Protein AF-A0A1C6FHM8-F1 (afdb_monomer_lite)

Structure (mmCIF, N/CA/C/O backbone):
data_AF-A0A1C6FHM8-F1
#
_entry.id   AF-A0A1C6FHM8-F1
#
loop_
_atom_site.group_PDB
_atom_site.id
_atom_site.type_symbol
_atom_site.label_atom_id
_atom_site.label_alt_id
_atom_site.label_comp_id
_atom_site.label_asym_id
_atom_site.label_entity_id
_atom_site.label_seq_id
_atom_site.pdbx_PDB_ins_code
_atom_site.Cartn_x
_atom_site.Cartn_y
_atom_site.Cartn_z
_atom_site.occupancy
_atom_site.B_iso_or_equiv
_atom_site.auth_seq_id
_atom_site.auth_comp_id
_atom_site.auth_asym_id
_atom_site.auth_atom_id
_atom_site.pdbx_PDB_model_num
ATOM 1 N N . MET A 1 1 ? 3.111 -10.221 -20.543 1.00 39.06 1 MET A N 1
ATOM 2 C CA . MET A 1 1 ? 2.266 -11.032 -19.647 1.00 39.06 1 MET A CA 1
ATOM 3 C C . MET A 1 1 ? 1.052 -10.178 -19.335 1.00 39.06 1 MET A C 1
ATOM 5 O O . MET A 1 1 ? 1.206 -9.158 -18.685 1.00 39.06 1 MET A O 1
ATOM 9 N N . GLU A 1 2 ? -0.096 -10.464 -19.949 1.00 37.56 2 GLU A N 1
ATOM 10 C CA . GLU A 1 2 ? -1.321 -9.679 -19.737 1.00 37.56 2 GLU A CA 1
ATOM 11 C C . GLU A 1 2 ? -1.853 -9.999 -18.333 1.00 37.56 2 GLU A C 1
ATOM 13 O O . GLU A 1 2 ? -2.496 -11.023 -18.133 1.00 37.56 2 GLU A O 1
ATOM 18 N N . LEU A 1 3 ? -1.582 -9.131 -17.354 1.00 42.72 3 LEU A N 1
ATOM 19 C CA . LEU A 1 3 ? -2.139 -9.187 -15.991 1.00 42.72 3 LEU A CA 1
ATOM 20 C C . LEU A 1 3 ? -3.636 -8.815 -15.960 1.00 42.72 3 LEU A C 1
ATOM 22 O O . LEU A 1 3 ? -4.163 -8.343 -14.955 1.00 42.72 3 LEU A O 1
ATOM 26 N N . ARG A 1 4 ? -4.350 -8.994 -17.079 1.00 48.97 4 ARG A N 1
ATOM 27 C CA . ARG A 1 4 ? -5.741 -8.576 -17.197 1.00 48.97 4 ARG A CA 1
ATOM 28 C C . ARG A 1 4 ? -6.630 -9.550 -16.441 1.00 48.97 4 ARG A C 1
ATOM 30 O O . ARG A 1 4 ? -6.931 -10.649 -16.899 1.00 48.97 4 ARG A O 1
ATOM 37 N N . VAL A 1 5 ? -7.115 -9.019 -15.325 1.00 46.12 5 VAL A N 1
ATOM 38 C CA . VAL A 1 5 ? -8.135 -9.548 -14.425 1.00 46.12 5 VAL A CA 1
ATOM 39 C C . VAL A 1 5 ? -7.601 -10.597 -13.451 1.00 46.12 5 VAL A C 1
ATOM 41 O O . VAL A 1 5 ? -7.899 -11.782 -13.561 1.00 46.12 5 VAL A O 1
ATOM 44 N N . ILE A 1 6 ? -6.892 -10.126 -12.423 1.00 49.72 6 ILE A N 1
ATOM 45 C CA . ILE A 1 6 ? -6.918 -10.779 -11.108 1.00 49.72 6 ILE A CA 1
ATOM 46 C C . ILE A 1 6 ? -8.389 -10.808 -10.682 1.00 49.72 6 ILE A C 1
ATOM 48 O O . ILE A 1 6 ? -8.972 -9.764 -10.378 1.00 49.72 6 ILE A O 1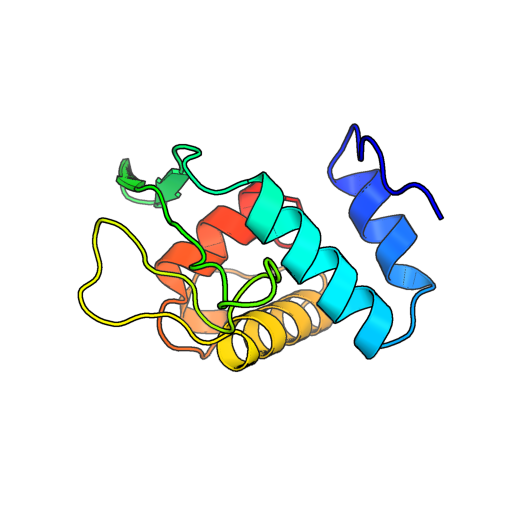
ATOM 52 N N . LYS A 1 7 ? -9.024 -11.981 -10.738 1.00 48.12 7 LYS A N 1
ATOM 53 C CA . LYS A 1 7 ? -10.457 -12.114 -10.440 1.00 48.12 7 LYS A CA 1
ATOM 54 C C . LYS A 1 7 ? -10.706 -12.239 -8.945 1.00 48.12 7 LYS A C 1
ATOM 56 O O . LYS A 1 7 ? -11.782 -11.850 -8.510 1.00 48.12 7 LYS A O 1
ATOM 61 N N . ASN A 1 8 ? -9.712 -12.702 -8.181 1.00 57.19 8 ASN A N 1
ATOM 62 C CA . ASN A 1 8 ? -9.751 -12.829 -6.726 1.00 57.19 8 ASN A CA 1
ATOM 63 C C . ASN A 1 8 ? -8.381 -12.541 -6.084 1.00 57.19 8 ASN A C 1
ATOM 65 O O . ASN A 1 8 ? -7.335 -12.783 -6.679 1.00 57.19 8 ASN A O 1
ATOM 69 N N . CYS A 1 9 ? -8.397 -12.066 -4.836 1.00 62.12 9 CYS A N 1
ATOM 70 C CA . CYS A 1 9 ? -7.205 -11.728 -4.051 1.00 62.12 9 CYS A CA 1
ATOM 71 C C . CYS A 1 9 ? -6.182 -12.873 -3.919 1.00 62.12 9 CYS A C 1
ATOM 73 O O . CYS A 1 9 ? -4.982 -12.612 -3.885 1.00 62.12 9 CYS A O 1
ATOM 75 N N . ASP A 1 10 ? -6.647 -14.122 -3.867 1.00 64.31 10 ASP A N 1
ATOM 76 C CA . ASP A 1 10 ? -5.779 -15.295 -3.711 1.00 64.31 10 ASP A CA 1
ATOM 77 C C . ASP A 1 10 ? -4.909 -15.531 -4.960 1.00 64.31 10 ASP A C 1
ATOM 79 O O . ASP A 1 10 ? -3.715 -15.794 -4.840 1.00 64.31 10 ASP A O 1
ATOM 83 N N . GLU A 1 11 ? -5.456 -15.304 -6.162 1.00 65.19 11 GLU A N 1
ATOM 84 C CA . GLU A 1 11 ? -4.714 -15.439 -7.428 1.00 65.19 11 GLU A CA 1
ATOM 85 C C . GLU A 1 11 ? -3.571 -14.417 -7.535 1.00 65.19 11 GLU A C 1
ATOM 87 O O . GLU A 1 11 ? -2.504 -14.725 -8.066 1.00 65.19 11 GLU A O 1
ATOM 92 N N . PHE A 1 12 ? -3.767 -13.203 -7.004 1.00 70.69 12 PHE A N 1
ATOM 93 C CA . PHE A 1 12 ? -2.711 -12.189 -6.958 1.00 70.69 12 PHE A CA 1
ATOM 94 C C . PHE A 1 12 ? -1.574 -12.604 -6.031 1.00 70.69 12 PHE A C 1
ATOM 96 O O . PHE A 1 12 ? -0.406 -12.473 -6.388 1.00 70.69 12 PHE A O 1
ATOM 103 N N . LEU A 1 13 ? -1.896 -13.121 -4.845 1.00 70.94 13 LEU A N 1
ATOM 104 C CA . LEU A 1 13 ? -0.885 -13.540 -3.877 1.00 70.94 13 LEU A CA 1
ATOM 105 C C . LEU A 1 13 ? -0.064 -14.732 -4.372 1.00 70.94 13 LEU A C 1
ATOM 107 O O . LEU A 1 13 ? 1.158 -14.729 -4.200 1.00 70.94 13 LEU A O 1
ATOM 111 N N . ASP A 1 14 ? -0.711 -15.697 -5.024 1.00 73.69 14 ASP A N 1
ATOM 112 C CA . ASP A 1 14 ? -0.039 -16.845 -5.635 1.00 73.69 14 ASP A CA 1
ATOM 113 C C . ASP A 1 14 ? 0.864 -16.410 -6.796 1.00 73.69 14 ASP A C 1
ATOM 115 O O . ASP A 1 14 ? 2.008 -16.862 -6.903 1.00 73.69 14 ASP A O 1
ATOM 119 N N . ALA A 1 15 ? 0.406 -15.466 -7.625 1.00 73.81 15 ALA A N 1
ATOM 120 C CA . ALA A 1 15 ? 1.229 -14.885 -8.683 1.00 73.81 15 ALA A CA 1
ATOM 121 C C . ALA A 1 15 ? 2.471 -14.180 -8.108 1.00 73.81 15 ALA A C 1
ATOM 123 O O . ALA A 1 15 ? 3.583 -14.406 -8.585 1.00 73.81 15 ALA A O 1
ATOM 124 N N . LEU A 1 16 ? 2.318 -13.404 -7.028 1.00 78.75 16 LEU A N 1
ATOM 125 C CA . LEU A 1 16 ? 3.418 -12.705 -6.351 1.00 78.75 16 LEU A CA 1
ATOM 126 C C . LEU A 1 16 ? 4.450 -13.641 -5.695 1.00 78.75 16 LEU A C 1
ATOM 128 O O . LEU A 1 16 ? 5.520 -13.176 -5.293 1.00 78.75 16 LEU A O 1
ATOM 132 N N . ALA A 1 17 ? 4.152 -14.926 -5.489 1.00 77.56 17 ALA A N 1
ATOM 133 C CA . ALA A 1 17 ? 5.081 -15.873 -4.864 1.00 77.56 17 ALA A CA 1
ATOM 134 C C . ALA A 1 17 ? 6.256 -16.261 -5.775 1.00 77.56 17 ALA A C 1
ATOM 136 O O . ALA A 1 17 ? 7.322 -16.595 -5.265 1.00 77.56 17 ALA A O 1
ATOM 137 N N . ASN A 1 18 ? 6.077 -16.175 -7.096 1.00 83.44 18 ASN A N 1
ATOM 138 C CA . ASN A 1 18 ? 7.076 -16.598 -8.083 1.00 83.44 18 ASN A CA 1
ATOM 139 C C . ASN A 1 18 ? 7.805 -15.433 -8.774 1.00 83.44 18 ASN A C 1
ATOM 141 O O . ASN A 1 18 ? 8.663 -15.675 -9.618 1.00 83.44 18 ASN A O 1
ATOM 145 N N . LEU A 1 19 ? 7.462 -14.188 -8.436 1.00 87.62 19 LEU A N 1
ATOM 146 C CA . LEU A 1 19 ? 8.050 -12.989 -9.035 1.00 87.62 19 LEU A CA 1
ATOM 147 C C . LEU A 1 19 ? 9.340 -12.561 -8.332 1.00 87.62 19 LEU A C 1
ATOM 149 O O . LEU A 1 19 ? 9.516 -12.776 -7.126 1.00 87.62 19 LEU A O 1
ATOM 153 N N . SER A 1 20 ? 10.216 -11.883 -9.075 1.00 92.44 20 SER A N 1
ATOM 154 C CA . SER A 1 20 ? 11.317 -11.126 -8.486 1.00 92.44 20 SER A CA 1
ATOM 155 C C . SER A 1 20 ? 10.789 -10.024 -7.560 1.00 92.44 20 SER A C 1
ATOM 157 O O . SER A 1 20 ? 9.606 -9.667 -7.556 1.00 92.44 20 SER A O 1
ATOM 159 N N . LYS A 1 21 ? 11.692 -9.443 -6.765 1.00 91.75 21 LYS A N 1
ATOM 160 C CA . LYS A 1 21 ? 11.350 -8.302 -5.916 1.00 91.75 21 LYS A CA 1
ATOM 161 C C . LYS A 1 21 ? 10.817 -7.128 -6.744 1.00 91.75 21 LYS A C 1
ATOM 163 O O . LYS A 1 21 ? 9.796 -6.560 -6.364 1.00 91.75 21 LYS A O 1
ATOM 168 N N . GLU A 1 22 ? 11.498 -6.773 -7.835 1.00 93.75 22 GLU A N 1
ATOM 169 C CA . GLU A 1 22 ? 11.075 -5.664 -8.694 1.00 93.75 22 GLU A CA 1
ATOM 170 C C . GLU A 1 22 ? 9.741 -5.968 -9.382 1.00 93.75 22 GLU A C 1
ATOM 172 O O . GLU A 1 22 ? 8.838 -5.139 -9.347 1.00 93.75 22 GLU A O 1
ATOM 177 N N . GLU A 1 23 ? 9.569 -7.177 -9.919 1.00 93.12 23 GLU A N 1
ATOM 178 C CA . GLU A 1 23 ? 8.333 -7.583 -10.599 1.00 93.12 23 GLU A CA 1
ATOM 179 C C . GLU A 1 23 ? 7.120 -7.559 -9.656 1.00 93.12 23 GLU A C 1
ATOM 181 O O . GLU A 1 23 ? 6.038 -7.114 -10.036 1.00 93.12 23 GLU A O 1
ATOM 186 N N . ALA A 1 24 ? 7.295 -7.997 -8.406 1.00 92.81 24 ALA A N 1
ATOM 187 C CA . ALA A 1 24 ? 6.251 -7.934 -7.388 1.00 92.81 24 ALA A CA 1
ATOM 188 C C . ALA A 1 24 ? 5.896 -6.487 -7.003 1.00 92.81 24 ALA A C 1
ATOM 190 O O . ALA A 1 24 ? 4.724 -6.161 -6.798 1.00 92.81 24 ALA A O 1
ATOM 191 N N . GLU A 1 25 ? 6.903 -5.619 -6.885 1.00 95.50 25 GLU A N 1
ATOM 192 C CA . GLU A 1 25 ? 6.727 -4.195 -6.592 1.00 95.50 25 GLU A CA 1
ATOM 193 C C . GLU A 1 25 ? 6.018 -3.458 -7.740 1.00 95.50 25 GLU A C 1
ATOM 195 O O . GLU A 1 25 ? 5.112 -2.656 -7.488 1.00 95.50 25 GLU A O 1
ATOM 200 N N . ASP A 1 26 ? 6.372 -3.758 -8.987 1.00 94.19 26 ASP A N 1
ATOM 201 C CA . ASP A 1 26 ? 5.733 -3.181 -10.169 1.00 94.19 26 ASP A CA 1
ATOM 202 C C . ASP A 1 26 ? 4.291 -3.667 -10.326 1.00 94.19 26 ASP A C 1
ATOM 204 O O . ASP A 1 26 ? 3.394 -2.831 -10.448 1.00 94.19 26 ASP A O 1
ATOM 208 N N . ALA A 1 27 ? 4.029 -4.970 -10.181 1.00 92.69 27 ALA A N 1
ATOM 209 C CA . ALA A 1 27 ? 2.670 -5.517 -10.213 1.00 92.69 27 ALA A CA 1
ATOM 210 C C . ALA A 1 27 ? 1.770 -4.902 -9.126 1.00 92.69 27 ALA A C 1
ATOM 212 O O . ALA A 1 27 ? 0.605 -4.582 -9.371 1.00 92.69 27 ALA A O 1
ATOM 213 N N . LEU A 1 28 ? 2.307 -4.682 -7.919 1.00 94.88 28 LEU A N 1
ATOM 214 C CA . LEU A 1 28 ? 1.588 -3.969 -6.863 1.00 94.88 28 LEU A CA 1
ATOM 215 C C . LEU A 1 28 ? 1.286 -2.522 -7.265 1.00 94.88 28 LEU A C 1
ATOM 217 O O . LEU A 1 28 ? 0.187 -2.032 -7.010 1.00 94.88 28 LEU A O 1
ATOM 221 N N . TRP A 1 29 ? 2.253 -1.814 -7.847 1.00 95.81 29 TRP A N 1
ATOM 222 C CA . TRP A 1 29 ? 2.057 -0.419 -8.235 1.00 95.81 29 TRP A CA 1
ATOM 223 C C . TRP A 1 29 ? 1.030 -0.269 -9.359 1.00 95.81 29 TRP A C 1
ATOM 225 O O . TRP A 1 29 ? 0.202 0.638 -9.294 1.00 95.81 29 TRP A O 1
ATOM 235 N N . GLU A 1 30 ? 1.050 -1.168 -10.342 1.00 93.00 30 GLU A N 1
ATOM 236 C CA . GLU A 1 30 ? 0.057 -1.238 -11.418 1.00 93.00 30 GLU A CA 1
ATOM 237 C C . GLU A 1 30 ? -1.348 -1.474 -10.858 1.00 93.00 30 GLU A C 1
ATOM 239 O O . GLU A 1 30 ? -2.250 -0.682 -11.127 1.00 93.00 30 GLU A O 1
ATOM 244 N N . LEU A 1 31 ? -1.521 -2.467 -9.979 1.00 92.75 31 LEU A N 1
ATOM 245 C CA . LEU A 1 31 ? -2.809 -2.729 -9.331 1.00 92.75 31 LEU A CA 1
ATOM 246 C C . LEU A 1 31 ? -3.311 -1.514 -8.533 1.00 92.75 31 LEU A C 1
ATOM 248 O O . LEU A 1 31 ? -4.489 -1.163 -8.584 1.00 92.75 31 LEU A O 1
ATOM 252 N N . LEU A 1 32 ? -2.429 -0.836 -7.795 1.00 95.06 32 LEU A N 1
ATOM 253 C CA . LEU A 1 32 ? -2.801 0.375 -7.060 1.00 95.06 32 LEU A CA 1
ATOM 254 C C . LEU A 1 32 ? -3.177 1.528 -7.995 1.00 95.06 32 LEU A C 1
ATOM 256 O O . LEU A 1 32 ? -4.036 2.334 -7.638 1.00 95.06 32 LEU A O 1
ATOM 260 N N . PHE A 1 33 ? -2.557 1.622 -9.168 1.00 94.69 33 PHE A N 1
ATOM 261 C CA . PHE A 1 33 ? -2.922 2.606 -10.180 1.00 94.69 33 PHE A CA 1
ATOM 262 C C . PHE A 1 33 ? -4.301 2.317 -10.784 1.00 94.69 33 PHE A C 1
ATOM 264 O O . PHE A 1 33 ? -5.083 3.247 -10.966 1.00 94.69 33 PHE A O 1
ATOM 271 N N . GLU A 1 34 ? -4.642 1.048 -11.020 1.00 92.12 34 GLU A N 1
ATOM 272 C CA . GLU A 1 34 ? -5.971 0.637 -11.498 1.00 92.12 34 GLU A CA 1
ATOM 273 C C . GLU A 1 34 ? -7.081 0.886 -10.466 1.00 92.12 34 GLU A C 1
ATOM 275 O O . GLU A 1 34 ? -8.198 1.249 -10.825 1.00 92.12 34 GLU A O 1
ATOM 280 N N . LEU A 1 35 ? -6.774 0.722 -9.177 1.00 92.25 35 LEU A N 1
ATOM 281 C CA . LEU A 1 35 ? -7.728 0.893 -8.076 1.00 92.25 35 LEU A CA 1
ATOM 282 C C . LEU A 1 35 ? -7.883 2.341 -7.591 1.00 92.25 35 LEU A C 1
ATOM 284 O O . LEU A 1 35 ? -8.611 2.585 -6.622 1.00 92.25 35 LEU A O 1
ATOM 288 N N . GLN A 1 36 ? -7.205 3.307 -8.211 1.00 92.81 36 GLN A N 1
ATOM 289 C CA . GLN A 1 36 ? -7.371 4.709 -7.833 1.00 92.81 36 GLN A CA 1
ATOM 290 C C . GLN A 1 36 ? -8.820 5.176 -8.034 1.00 92.81 36 GLN A C 1
ATOM 292 O O . GLN A 1 36 ? -9.600 4.555 -8.753 1.00 92.81 36 GLN A O 1
ATOM 297 N N . ASP A 1 37 ? -9.208 6.234 -7.323 1.00 95.00 37 ASP A N 1
ATOM 298 C CA . ASP A 1 37 ? -10.579 6.764 -7.267 1.00 95.00 37 ASP A CA 1
ATOM 299 C C . ASP A 1 37 ? -11.651 5.810 -6.699 1.00 95.00 37 ASP A C 1
ATOM 301 O O . ASP A 1 37 ? -12.770 6.246 -6.420 1.00 95.00 37 ASP A O 1
ATOM 305 N N . CYS A 1 38 ? -11.318 4.548 -6.408 1.00 93.38 38 CYS A N 1
ATOM 306 C CA . CYS A 1 38 ? -12.194 3.664 -5.646 1.00 93.38 38 CYS A CA 1
ATOM 307 C C . CYS A 1 38 ? -12.401 4.186 -4.213 1.00 93.38 38 CYS A C 1
ATOM 309 O O . CYS A 1 38 ? -11.506 4.772 -3.594 1.00 93.38 38 CYS A O 1
ATOM 311 N N . GLU A 1 39 ? -13.587 3.931 -3.656 1.00 93.75 39 GLU A N 1
ATOM 312 C CA . GLU A 1 39 ? -13.886 4.244 -2.259 1.00 93.75 39 GLU A CA 1
ATOM 313 C C . GLU A 1 39 ? -13.406 3.113 -1.338 1.00 93.75 39 GLU A C 1
ATOM 315 O O . GLU A 1 39 ? -13.792 1.951 -1.472 1.00 93.75 39 GLU A O 1
ATOM 320 N N . PHE A 1 40 ? -12.589 3.484 -0.359 1.00 93.44 40 PHE A N 1
ATOM 321 C CA . PHE A 1 40 ? -12.126 2.643 0.735 1.00 93.44 40 PHE A CA 1
ATOM 322 C C . PHE A 1 40 ? -12.688 3.163 2.052 1.00 93.44 40 PHE A C 1
ATOM 324 O O . PHE A 1 40 ? -13.069 4.328 2.181 1.00 93.44 40 PHE A O 1
ATOM 331 N N . GLN A 1 41 ? -12.697 2.311 3.071 1.00 91.75 41 GLN A N 1
ATOM 332 C CA . GLN A 1 41 ? -13.180 2.670 4.394 1.00 91.75 41 GLN A CA 1
ATOM 333 C C . GLN A 1 41 ? -12.177 2.218 5.441 1.00 91.75 41 GLN A C 1
ATOM 335 O O . GLN A 1 41 ? -11.773 1.060 5.465 1.00 91.75 41 GLN A O 1
ATOM 340 N N . THR A 1 42 ? -11.785 3.140 6.319 1.00 87.12 42 THR A N 1
ATOM 341 C CA . THR A 1 42 ? -10.927 2.772 7.445 1.00 87.12 42 THR A CA 1
ATOM 342 C C . THR A 1 42 ? -11.657 1.879 8.439 1.00 87.12 42 THR A C 1
ATOM 344 O O . THR A 1 42 ? -12.883 1.945 8.541 1.00 87.12 42 THR A O 1
ATOM 347 N N . ALA A 1 43 ? -10.920 1.147 9.278 1.00 80.12 43 ALA A N 1
ATOM 348 C CA . ALA A 1 43 ? -11.498 0.379 10.392 1.00 80.12 43 ALA A CA 1
ATOM 349 C C . ALA A 1 43 ? -12.459 1.186 11.303 1.00 80.12 43 ALA A C 1
ATOM 351 O O . ALA A 1 43 ? -13.307 0.609 11.973 1.00 80.12 43 ALA A O 1
ATOM 352 N N . LYS A 1 44 ? -12.350 2.524 11.326 1.00 83.69 44 LYS A N 1
ATOM 353 C CA . LYS A 1 44 ? -13.241 3.431 12.077 1.00 83.69 44 LYS A CA 1
ATOM 354 C C . LYS A 1 44 ? -14.428 3.972 11.267 1.00 83.69 44 LYS A C 1
ATOM 356 O O . LYS A 1 44 ? -15.101 4.890 11.719 1.00 83.69 44 LYS A O 1
ATOM 361 N N . GLY A 1 45 ? -14.659 3.476 10.058 1.00 86.94 45 GLY A N 1
ATOM 362 C CA . GLY A 1 45 ? -15.770 3.902 9.208 1.00 86.94 45 GLY A CA 1
ATOM 363 C C . GLY A 1 45 ? -15.519 5.154 8.368 1.00 86.94 45 GLY A C 1
ATOM 364 O O . GLY A 1 45 ? -16.422 5.630 7.685 1.00 86.94 45 GLY A O 1
ATOM 365 N N . LEU A 1 46 ? -14.303 5.704 8.378 1.00 91.12 46 LEU A N 1
ATOM 366 C CA . LEU A 1 46 ? -13.995 6.898 7.588 1.00 91.12 46 LEU A CA 1
ATOM 367 C C . LEU A 1 46 ? -13.717 6.517 6.135 1.00 91.12 46 LEU A C 1
ATOM 369 O O . LEU A 1 46 ? -12.708 5.867 5.862 1.00 91.12 46 LEU A O 1
ATOM 373 N N . LYS A 1 47 ? -14.597 6.955 5.232 1.00 95.81 47 LYS A N 1
ATOM 374 C CA . LYS A 1 47 ? -14.464 6.793 3.779 1.00 95.81 47 LYS A CA 1
ATOM 375 C C . LYS A 1 47 ? -13.336 7.645 3.209 1.00 95.81 47 LYS A C 1
ATOM 377 O O . LYS A 1 47 ? -13.208 8.809 3.595 1.00 95.81 47 LYS A O 1
ATOM 382 N N . PHE A 1 48 ? -12.548 7.100 2.295 1.00 96.50 48 PHE A N 1
ATOM 383 C CA . PHE A 1 48 ? -11.497 7.812 1.575 1.00 96.50 48 PHE A CA 1
ATOM 384 C C . PHE A 1 48 ? -11.295 7.207 0.185 1.00 96.50 48 PHE A C 1
ATOM 386 O O . PHE A 1 48 ? -11.466 6.011 -0.001 1.00 96.50 48 PHE A O 1
ATOM 393 N N . SER A 1 49 ? -10.862 8.025 -0.763 1.00 96.88 49 SER A N 1
ATOM 394 C CA . SER A 1 49 ? -10.238 7.587 -2.014 1.00 96.88 49 SER A CA 1
ATOM 395 C C . SER A 1 49 ? -8.795 8.088 -2.088 1.00 96.88 49 SER A C 1
ATOM 397 O O . SER A 1 49 ? -8.352 8.878 -1.233 1.00 96.88 49 SER A O 1
ATOM 399 N N . TYR A 1 50 ? -8.062 7.636 -3.101 1.00 97.75 50 TYR A N 1
ATOM 400 C CA . TYR A 1 50 ? -6.734 8.139 -3.422 1.00 97.75 50 TYR A CA 1
ATOM 401 C C . TYR A 1 50 ? -6.520 8.256 -4.932 1.00 97.75 50 TYR A C 1
ATOM 403 O O . TYR A 1 50 ? -7.212 7.608 -5.711 1.00 97.75 50 TYR A O 1
ATOM 411 N N . THR A 1 51 ? -5.513 9.036 -5.316 1.00 97.56 51 THR A N 1
ATOM 412 C CA . THR A 1 51 ? -5.043 9.184 -6.701 1.00 97.56 51 THR A CA 1
ATOM 413 C C . THR A 1 51 ? -3.536 8.964 -6.784 1.00 97.56 51 THR A C 1
ATOM 415 O O . THR A 1 51 ? -2.816 9.354 -5.855 1.00 97.56 51 THR A O 1
ATOM 418 N N . ILE A 1 52 ? -3.042 8.439 -7.904 1.00 97.25 52 ILE A N 1
ATOM 419 C CA . ILE A 1 52 ? -1.614 8.417 -8.250 1.00 97.25 52 ILE A CA 1
ATOM 420 C C . ILE A 1 52 ? -1.413 9.349 -9.444 1.00 97.25 52 ILE A C 1
ATOM 422 O O . ILE A 1 52 ? -1.975 9.147 -10.518 1.00 97.25 52 ILE A O 1
ATOM 426 N N . LYS A 1 53 ? -0.614 10.406 -9.267 1.00 90.12 53 LYS A N 1
ATOM 427 C CA . LYS A 1 53 ? -0.365 11.364 -10.356 1.00 90.12 53 LYS A CA 1
ATOM 428 C C . LYS A 1 53 ? 0.360 10.682 -11.506 1.00 90.12 53 LYS A C 1
ATOM 430 O O . LYS A 1 53 ? 1.219 9.847 -11.269 1.00 90.12 53 LYS A O 1
ATOM 435 N N . THR A 1 54 ? 0.049 11.083 -12.730 1.00 92.12 54 THR A N 1
ATOM 436 C CA . THR A 1 54 ? 0.751 10.626 -13.933 1.00 92.12 54 THR A CA 1
ATOM 437 C C . THR A 1 54 ? 1.867 11.610 -14.286 1.00 92.12 54 THR A C 1
ATOM 439 O O . THR A 1 54 ? 1.695 12.827 -14.163 1.00 92.12 54 THR A O 1
ATOM 442 N N . ASN A 1 55 ? 3.020 11.092 -14.690 1.00 89.69 55 ASN A N 1
ATOM 443 C CA . ASN A 1 55 ? 4.153 11.877 -15.163 1.00 89.69 55 ASN A CA 1
ATOM 444 C C . ASN A 1 55 ? 3.918 12.369 -16.607 1.00 89.69 55 ASN A C 1
ATOM 446 O O . ASN A 1 55 ? 2.957 11.988 -17.271 1.00 89.69 55 ASN A O 1
ATOM 450 N N . LYS A 1 56 ? 4.801 13.239 -17.118 1.00 90.19 56 LYS A N 1
ATOM 451 C CA . LYS A 1 56 ? 4.669 13.825 -18.471 1.00 90.19 56 LYS A CA 1
ATOM 452 C C . LYS A 1 56 ? 4.698 12.792 -19.603 1.00 90.19 56 LYS A C 1
ATOM 454 O O . LYS A 1 56 ? 4.189 13.065 -20.682 1.00 90.19 56 LYS A O 1
ATOM 459 N N . ASP A 1 57 ? 5.322 11.650 -19.357 1.00 90.62 57 ASP A N 1
ATOM 460 C CA . ASP A 1 57 ? 5.447 10.513 -20.270 1.00 90.62 57 ASP A CA 1
ATOM 461 C C . ASP A 1 57 ? 4.242 9.556 -20.216 1.00 90.62 57 ASP A C 1
ATOM 463 O O . ASP A 1 57 ? 4.230 8.553 -20.922 1.00 90.62 57 ASP A O 1
ATOM 467 N N . GLY A 1 58 ? 3.222 9.858 -19.406 1.00 85.94 58 GLY A N 1
ATOM 468 C CA . GLY A 1 58 ? 2.040 9.010 -19.257 1.00 85.94 58 GLY A CA 1
ATOM 469 C C . GLY A 1 58 ? 2.210 7.867 -18.253 1.00 85.94 58 GLY A C 1
ATOM 470 O O . GLY A 1 58 ? 1.267 7.104 -18.059 1.00 85.94 58 GLY A O 1
ATOM 471 N N . MET A 1 59 ? 3.363 7.754 -17.585 1.00 88.44 59 MET A N 1
ATOM 472 C CA . MET A 1 59 ? 3.612 6.699 -16.599 1.00 88.44 59 MET A CA 1
ATOM 473 C C . MET A 1 59 ? 3.115 7.087 -15.197 1.00 88.44 59 MET A C 1
ATOM 475 O O . MET A 1 59 ? 3.150 8.271 -14.836 1.00 88.44 59 MET A O 1
ATOM 479 N N . PRO A 1 60 ? 2.701 6.119 -14.355 1.00 92.19 60 PRO A N 1
ATOM 480 C CA . PRO A 1 60 ? 2.381 6.381 -12.957 1.00 92.19 60 PRO A CA 1
ATOM 481 C C . PRO 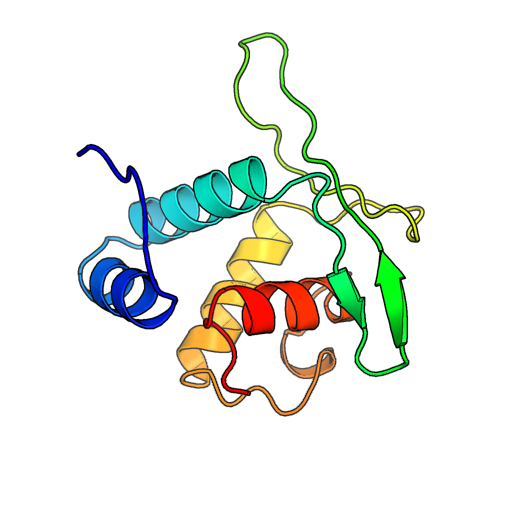A 1 60 ? 3.558 7.028 -12.218 1.00 92.19 60 PRO A C 1
ATOM 483 O O . PRO A 1 60 ? 4.689 6.541 -12.244 1.00 92.19 60 PRO A O 1
ATOM 486 N N . GLY A 1 61 ? 3.282 8.123 -11.520 1.00 94.62 61 GLY A N 1
ATOM 487 C CA . GLY A 1 61 ? 4.229 8.815 -10.658 1.00 94.62 61 GLY A CA 1
ATOM 488 C C . GLY A 1 61 ? 4.593 8.000 -9.417 1.00 94.62 61 GLY A C 1
ATOM 489 O O . GLY A 1 61 ? 4.145 6.874 -9.220 1.00 94.62 61 GLY A O 1
ATOM 490 N N . GLY A 1 62 ? 5.425 8.582 -8.553 1.00 95.81 62 GLY A N 1
ATOM 491 C CA . GLY A 1 62 ? 5.991 7.897 -7.386 1.00 95.81 62 GLY A CA 1
ATOM 492 C C . GLY A 1 62 ? 5.225 8.084 -6.076 1.00 95.81 62 GLY A C 1
ATOM 493 O O . GLY A 1 62 ? 5.800 7.842 -5.015 1.00 95.81 62 GLY A O 1
ATOM 494 N N . GLU A 1 63 ? 3.984 8.573 -6.105 1.00 96.75 63 GLU A N 1
ATOM 495 C CA . GLU A 1 63 ? 3.268 8.993 -4.897 1.00 96.75 63 GLU A CA 1
ATOM 496 C C . GLU A 1 63 ? 1.756 8.750 -4.967 1.00 96.75 63 GLU A C 1
ATOM 498 O O . GLU A 1 63 ? 1.117 9.000 -5.989 1.00 96.75 63 GLU A O 1
ATOM 503 N N . ILE A 1 64 ? 1.190 8.342 -3.829 1.00 97.56 64 ILE A N 1
ATOM 504 C CA . ILE A 1 64 ? -0.250 8.258 -3.570 1.00 97.56 64 ILE A CA 1
ATOM 505 C C . ILE A 1 64 ? -0.701 9.506 -2.808 1.00 97.56 64 ILE A C 1
ATOM 507 O O . ILE A 1 64 ? -0.153 9.836 -1.752 1.00 97.56 64 ILE A O 1
ATOM 511 N N . PHE A 1 65 ? -1.762 10.148 -3.289 1.00 97.56 65 PHE A N 1
ATOM 512 C CA . PHE A 1 65 ? -2.435 11.264 -2.627 1.00 97.56 65 PHE A CA 1
ATOM 513 C C . PHE A 1 65 ? -3.792 10.797 -2.116 1.00 97.56 65 PHE A C 1
ATOM 515 O O . PHE A 1 65 ? -4.664 10.444 -2.902 1.00 97.56 65 PHE A O 1
ATOM 522 N N . VAL A 1 66 ? -3.971 10.778 -0.797 1.00 97.31 66 VAL A N 1
ATOM 523 C CA . VAL A 1 66 ? -5.219 10.327 -0.168 1.00 97.31 66 VAL A CA 1
ATOM 524 C C . VAL A 1 66 ? -6.105 11.535 0.119 1.00 97.31 66 VAL A C 1
ATOM 526 O O . VAL A 1 66 ? -5.656 12.481 0.758 1.00 97.31 66 VAL A O 1
ATOM 529 N N . SER A 1 67 ? -7.381 11.470 -0.260 1.00 96.00 67 SER A N 1
ATOM 530 C CA . SER A 1 67 ? -8.391 12.539 -0.086 1.00 96.00 67 SER A CA 1
ATOM 531 C C . SER A 1 67 ? -8.482 13.137 1.329 1.00 96.00 67 SER A C 1
ATOM 533 O O . SER A 1 67 ? -8.830 14.301 1.500 1.00 96.00 67 SER A O 1
ATOM 535 N N . ARG A 1 68 ? -8.153 12.354 2.362 1.00 92.62 68 ARG A N 1
ATOM 536 C CA . ARG A 1 68 ? -8.179 12.758 3.781 1.00 92.62 68 ARG A CA 1
ATOM 537 C C . ARG A 1 68 ? -6.823 13.184 4.350 1.00 92.62 68 ARG A C 1
ATOM 539 O O . ARG A 1 68 ? -6.675 13.280 5.571 1.00 92.62 68 ARG A O 1
ATOM 546 N N . LYS A 1 69 ? -5.798 13.350 3.518 1.00 90.75 69 LYS A N 1
ATOM 547 C CA . LYS A 1 69 ? -4.414 13.496 3.972 1.00 90.75 69 LYS A CA 1
ATOM 548 C C . LYS A 1 69 ? -3.695 14.589 3.191 1.00 90.75 69 LYS A C 1
ATOM 550 O O . LYS A 1 69 ? -3.677 14.573 1.972 1.00 90.75 69 LYS A O 1
ATOM 555 N N . GLU A 1 70 ? -3.045 15.491 3.919 1.00 90.25 70 GLU A N 1
ATOM 556 C CA . GLU A 1 70 ? -2.303 16.603 3.316 1.00 90.25 70 GLU A CA 1
ATOM 557 C C . GLU A 1 70 ? -1.015 16.143 2.615 1.00 90.25 70 GLU A C 1
ATOM 559 O O . GLU A 1 70 ? -0.724 16.569 1.503 1.00 90.25 70 GLU A O 1
ATOM 564 N N . LYS A 1 71 ? -0.246 15.244 3.246 1.00 94.31 71 LYS A N 1
ATOM 565 C CA . LYS A 1 71 ? 0.996 14.716 2.663 1.00 94.31 71 LYS A CA 1
ATOM 566 C C . LYS A 1 71 ? 0.752 13.404 1.928 1.00 94.31 71 LYS A C 1
ATOM 568 O O . LYS A 1 71 ? 0.042 12.529 2.434 1.00 94.31 71 LYS A O 1
ATOM 573 N N . SER A 1 72 ? 1.422 13.253 0.794 1.00 96.94 72 SER A N 1
ATOM 574 C CA . SER A 1 72 ? 1.478 12.029 0.000 1.00 96.94 72 SER A CA 1
ATOM 575 C C . SER A 1 72 ? 2.105 10.853 0.758 1.00 96.94 72 SER A C 1
ATOM 577 O O . SER A 1 72 ? 2.772 10.997 1.790 1.00 96.94 72 SER A O 1
ATOM 579 N N . ILE A 1 73 ? 1.870 9.653 0.236 1.00 97.69 73 ILE A N 1
ATOM 580 C CA . ILE A 1 73 ? 2.572 8.423 0.598 1.00 97.69 73 ILE A CA 1
ATOM 581 C C . ILE A 1 73 ? 3.476 8.068 -0.582 1.00 97.69 73 ILE A C 1
ATOM 583 O O . ILE A 1 73 ? 2.993 7.889 -1.697 1.00 97.69 73 ILE A O 1
ATOM 587 N N . THR A 1 74 ? 4.782 7.966 -0.351 1.00 97.62 74 THR A N 1
ATOM 588 C CA . THR A 1 74 ? 5.747 7.643 -1.411 1.00 97.62 74 THR A CA 1
ATOM 589 C C . THR A 1 74 ? 5.657 6.174 -1.827 1.00 97.62 74 THR A C 1
ATOM 591 O O . THR A 1 74 ? 5.392 5.308 -0.990 1.00 97.62 74 THR A O 1
ATOM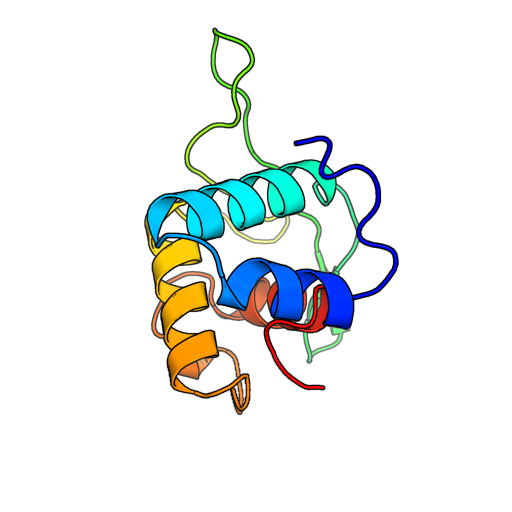 594 N N . LYS A 1 75 ? 5.974 5.867 -3.089 1.00 97.06 75 LYS A N 1
ATOM 595 C CA . LYS A 1 75 ? 6.081 4.503 -3.641 1.00 97.06 75 LYS A CA 1
ATOM 596 C C . LYS A 1 75 ? 6.997 3.619 -2.786 1.00 97.06 75 LYS A C 1
ATOM 598 O O . LYS A 1 75 ? 6.620 2.518 -2.401 1.00 97.06 75 LYS A O 1
ATOM 603 N N . SER A 1 76 ? 8.122 4.167 -2.324 1.00 97.00 76 SER A N 1
ATOM 604 C CA . SER A 1 76 ? 9.021 3.496 -1.374 1.00 97.00 76 SER A CA 1
ATOM 605 C C . SER A 1 76 ? 8.367 3.135 -0.031 1.00 97.00 76 SER A C 1
ATOM 607 O O . SER A 1 76 ? 8.647 2.074 0.527 1.00 97.00 76 SER A O 1
ATOM 609 N N . SER A 1 77 ? 7.474 3.980 0.499 1.00 98.00 77 SER A N 1
ATOM 610 C CA . SER A 1 77 ? 6.726 3.677 1.727 1.00 98.00 77 SER A CA 1
ATOM 611 C C . SER A 1 77 ? 5.704 2.565 1.501 1.00 98.00 77 SER A C 1
ATOM 613 O O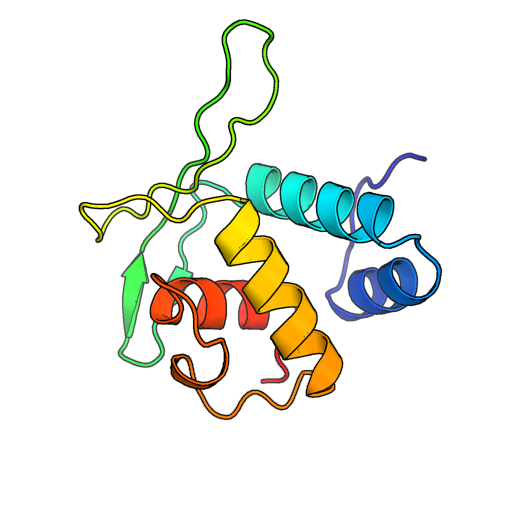 . SER A 1 77 ? 5.523 1.721 2.377 1.00 98.00 77 SER A O 1
ATOM 615 N N . VAL A 1 78 ? 5.061 2.543 0.331 1.00 98.19 78 VAL A N 1
ATOM 616 C CA . VAL A 1 78 ? 4.129 1.476 -0.058 1.00 98.19 78 VAL A CA 1
ATOM 617 C C . VAL A 1 78 ? 4.854 0.138 -0.140 1.00 98.19 78 VAL A C 1
ATOM 619 O O . VAL A 1 78 ? 4.435 -0.819 0.505 1.00 98.19 78 VAL A O 1
ATOM 622 N N . PHE A 1 79 ? 5.983 0.088 -0.843 1.00 97.81 79 PHE A N 1
ATOM 623 C CA . PHE A 1 79 ? 6.774 -1.134 -0.999 1.00 97.81 79 PHE A CA 1
ATOM 624 C C . PHE A 1 79 ? 7.303 -1.643 0.335 1.00 97.81 79 PHE A C 1
ATOM 626 O O . PHE A 1 79 ? 7.179 -2.824 0.652 1.00 97.81 79 PHE A O 1
ATOM 633 N N . ARG A 1 80 ? 7.794 -0.744 1.193 1.00 98.25 80 ARG A N 1
ATOM 634 C CA . ARG A 1 80 ? 8.195 -1.121 2.550 1.00 98.25 80 ARG A CA 1
ATOM 635 C C . ARG A 1 80 ? 7.038 -1.724 3.351 1.00 98.25 80 ARG A C 1
ATOM 637 O O . ARG A 1 80 ? 7.244 -2.712 4.048 1.00 98.25 80 ARG A O 1
ATOM 644 N N . ALA A 1 81 ? 5.837 -1.153 3.265 1.00 98.44 81 ALA A N 1
ATOM 645 C CA . ALA A 1 81 ? 4.666 -1.712 3.935 1.00 98.44 81 ALA A CA 1
ATOM 646 C C . ALA A 1 81 ? 4.286 -3.090 3.376 1.00 98.44 81 ALA A C 1
ATOM 648 O O . ALA A 1 81 ? 3.930 -3.975 4.151 1.00 98.44 81 ALA A O 1
ATOM 649 N N . PHE A 1 82 ? 4.364 -3.267 2.056 1.00 97.38 82 PHE A N 1
ATOM 650 C CA . PHE A 1 82 ? 4.068 -4.526 1.376 1.00 97.38 82 PHE A CA 1
ATOM 651 C C . PHE A 1 82 ? 4.985 -5.650 1.855 1.00 97.38 82 PHE A C 1
ATOM 653 O O . PHE A 1 82 ? 4.497 -6.688 2.300 1.00 97.38 82 PHE A O 1
ATOM 660 N N . TRP A 1 83 ? 6.299 -5.419 1.875 1.00 96.44 83 TRP A N 1
ATOM 661 C CA . TRP A 1 83 ? 7.253 -6.419 2.354 1.00 96.44 83 TRP A CA 1
ATOM 662 C C . TRP A 1 83 ? 7.078 -6.729 3.839 1.00 96.44 83 TRP A C 1
ATOM 664 O O . TRP A 1 83 ? 7.079 -7.899 4.202 1.00 96.44 83 TRP A O 1
ATOM 674 N N . ILE A 1 84 ? 6.800 -5.729 4.684 1.00 97.69 84 ILE A N 1
ATOM 675 C CA . ILE A 1 84 ? 6.467 -5.974 6.098 1.00 97.69 84 ILE A CA 1
ATOM 676 C C . ILE A 1 84 ? 5.203 -6.836 6.230 1.00 97.69 84 ILE A C 1
ATOM 678 O O . ILE A 1 84 ? 5.143 -7.713 7.088 1.00 97.69 84 ILE A O 1
ATOM 682 N N . ALA A 1 85 ? 4.178 -6.607 5.407 1.00 96.38 85 ALA A N 1
ATOM 683 C CA . ALA A 1 85 ? 2.979 -7.438 5.425 1.00 96.38 85 ALA A CA 1
ATOM 684 C C . ALA A 1 85 ? 3.280 -8.882 4.988 1.00 96.38 85 ALA A C 1
ATOM 686 O O . ALA A 1 85 ? 2.777 -9.809 5.621 1.00 96.38 85 ALA A O 1
ATOM 687 N N . ARG A 1 86 ? 4.137 -9.084 3.974 1.00 92.88 86 ARG A N 1
ATOM 688 C CA . ARG A 1 86 ? 4.580 -10.422 3.540 1.00 92.88 86 ARG A CA 1
ATOM 689 C C . ARG A 1 86 ? 5.440 -11.135 4.580 1.00 92.88 86 ARG A C 1
ATOM 691 O O . ARG A 1 86 ? 5.203 -12.309 4.826 1.00 92.88 86 ARG A O 1
ATOM 698 N N . GLU A 1 87 ? 6.377 -10.439 5.221 1.00 94.56 87 GLU A N 1
ATOM 699 C CA . GLU A 1 87 ? 7.187 -10.970 6.333 1.00 94.56 87 GLU A CA 1
ATOM 700 C C . GLU A 1 87 ? 6.316 -11.449 7.502 1.00 94.56 87 GLU A C 1
ATOM 702 O O . GLU A 1 87 ? 6.681 -12.373 8.219 1.00 94.56 87 GLU A O 1
ATOM 707 N N . LEU A 1 88 ? 5.153 -10.822 7.695 1.00 95.25 88 LEU A N 1
ATOM 708 C CA . LEU A 1 88 ? 4.158 -11.212 8.694 1.00 95.25 88 LEU A CA 1
ATOM 709 C C . LEU A 1 88 ? 3.127 -12.217 8.154 1.00 95.25 88 LEU A C 1
ATOM 711 O O . LEU A 1 88 ? 2.130 -12.486 8.825 1.00 95.25 88 LEU A O 1
ATOM 715 N N . GLU A 1 89 ? 3.322 -12.740 6.942 1.00 92.69 89 GLU A N 1
ATOM 716 C CA . GLU A 1 89 ? 2.413 -13.671 6.261 1.00 92.69 89 GLU A CA 1
ATOM 717 C C . GLU A 1 89 ? 0.960 -13.158 6.211 1.00 92.69 89 GLU A C 1
ATOM 719 O O . GLU A 1 89 ? -0.007 -13.907 6.395 1.00 92.69 89 GLU A O 1
ATOM 724 N N . GLY A 1 90 ? 0.800 -11.842 6.042 1.00 93.12 90 GLY A N 1
ATOM 725 C CA . GLY A 1 90 ? -0.486 -11.144 6.047 1.00 93.12 90 GLY A CA 1
ATOM 726 C C . GLY A 1 90 ? -1.132 -10.980 7.430 1.00 93.12 90 GLY A C 1
ATOM 727 O O . GLY A 1 90 ? -2.168 -10.322 7.530 1.00 93.12 90 GLY A O 1
ATOM 728 N N . ASN A 1 91 ? -0.536 -11.503 8.509 1.00 95.81 91 ASN A N 1
ATOM 729 C CA . ASN A 1 91 ? -1.038 -11.409 9.890 1.00 95.81 91 ASN A CA 1
ATOM 730 C C . ASN A 1 91 ? -0.697 -10.054 10.534 1.00 95.81 91 ASN A C 1
ATOM 732 O O . ASN A 1 91 ? 0.008 -9.948 11.544 1.00 95.81 91 ASN A O 1
ATOM 736 N N . VAL A 1 92 ? -1.193 -8.976 9.936 1.00 96.62 92 VAL A N 1
ATOM 737 C CA . VAL A 1 92 ? -0.948 -7.609 10.396 1.00 96.62 92 VAL A CA 1
ATOM 738 C C . VAL A 1 92 ? -2.067 -7.198 11.357 1.00 96.62 92 VAL A C 1
ATOM 740 O O . VAL A 1 92 ? -3.162 -6.848 10.938 1.00 96.62 92 VAL A O 1
ATOM 743 N N . SER A 1 93 ? -1.794 -7.184 12.665 1.00 93.88 93 SER A N 1
ATOM 744 C CA . SER A 1 93 ? -2.821 -6.902 13.691 1.00 93.88 93 SER A CA 1
ATOM 745 C C . SER A 1 93 ? -3.342 -5.457 13.725 1.00 93.88 93 SER A C 1
ATOM 747 O O . SER A 1 93 ? -4.257 -5.133 14.479 1.00 93.88 93 SER A O 1
ATOM 749 N N . GLY A 1 94 ? -2.754 -4.563 12.931 1.00 94.88 94 GLY A N 1
ATOM 750 C CA . GLY A 1 94 ? -3.258 -3.210 12.742 1.00 94.88 94 GLY A CA 1
ATOM 751 C C . GLY A 1 94 ? -2.271 -2.296 12.016 1.00 94.88 94 GLY A C 1
ATOM 752 O O . GLY A 1 94 ? -1.087 -2.625 11.896 1.00 94.88 94 GLY A O 1
ATOM 753 N N . PRO A 1 95 ? -2.707 -1.091 11.603 1.00 95.19 95 PRO A N 1
ATOM 754 C CA . PRO A 1 95 ? -1.924 -0.203 10.744 1.00 95.19 95 PRO A CA 1
ATOM 755 C C . PRO A 1 95 ? -0.504 0.091 11.228 1.00 95.19 95 PRO A C 1
ATOM 757 O O . PRO A 1 95 ? 0.451 0.099 10.455 1.00 95.19 95 PRO A O 1
ATOM 760 N N . LYS A 1 96 ? -0.324 0.292 12.538 1.00 95.88 96 LYS A N 1
ATOM 761 C CA . LYS A 1 96 ? 0.981 0.646 13.117 1.00 95.88 96 LYS A CA 1
ATOM 762 C C . LYS A 1 96 ? 2.060 -0.417 12.873 1.00 95.88 96 LYS A C 1
ATOM 764 O O . LYS A 1 96 ? 3.241 -0.076 12.886 1.00 95.88 96 LYS A O 1
ATOM 769 N N . LYS A 1 97 ? 1.685 -1.676 12.617 1.00 97.38 97 LYS A N 1
ATOM 770 C CA . LYS A 1 97 ? 2.632 -2.758 12.316 1.00 97.38 97 LYS A CA 1
ATOM 771 C C . LYS A 1 97 ? 3.347 -2.579 10.977 1.00 97.38 97 LYS A C 1
ATOM 773 O O . LYS A 1 97 ? 4.471 -3.048 10.865 1.00 97.38 97 LYS A O 1
ATOM 778 N N . LEU A 1 98 ? 2.777 -1.824 10.035 1.00 97.38 98 LEU A N 1
ATOM 779 C CA . LEU A 1 98 ? 3.409 -1.518 8.745 1.00 97.38 98 LEU A CA 1
ATOM 780 C C . LEU A 1 98 ? 4.582 -0.526 8.860 1.00 97.38 98 LEU A C 1
ATOM 782 O O . LEU A 1 98 ? 5.309 -0.337 7.897 1.00 97.38 98 LEU A O 1
ATOM 786 N N . LYS A 1 99 ? 4.781 0.129 10.019 1.00 96.19 99 LYS A N 1
ATOM 787 C CA . LYS A 1 99 ? 5.941 0.999 10.336 1.00 96.19 99 LYS A CA 1
ATOM 788 C C . LYS A 1 99 ? 6.263 2.096 9.300 1.00 96.19 99 LYS A C 1
ATOM 790 O O . LYS A 1 99 ? 7.409 2.542 9.218 1.00 96.19 99 LYS A O 1
ATOM 795 N N . VAL A 1 100 ? 5.273 2.562 8.540 1.00 97.06 100 VAL A N 1
ATOM 796 C CA . VAL A 1 100 ? 5.423 3.628 7.534 1.00 97.06 100 VAL A CA 1
ATOM 797 C C . VAL A 1 100 ? 4.434 4.768 7.756 1.00 97.06 100 VAL A C 1
ATOM 799 O O . VAL A 1 100 ? 3.399 4.614 8.413 1.00 97.06 100 VAL A O 1
ATOM 802 N N . TYR A 1 101 ? 4.743 5.925 7.176 1.00 94.00 101 TYR A N 1
ATOM 803 C CA . TYR A 1 101 ? 3.803 7.031 7.100 1.00 94.00 101 TYR A CA 1
ATOM 804 C C . TYR A 1 101 ? 2.610 6.665 6.205 1.00 94.00 101 TYR A C 1
ATOM 806 O O . TYR A 1 101 ? 2.777 6.075 5.145 1.00 94.00 101 TYR A O 1
ATOM 814 N N . GLY A 1 102 ? 1.392 7.008 6.638 1.00 94.56 102 GLY A N 1
ATOM 815 C CA . GLY A 1 102 ? 0.172 6.660 5.896 1.00 94.56 102 GLY A CA 1
ATOM 816 C C . GLY A 1 102 ? -0.304 5.217 6.082 1.00 94.56 102 GLY A C 1
ATOM 817 O O . GLY A 1 102 ? -1.241 4.802 5.407 1.00 94.56 102 GLY A O 1
ATOM 818 N N . SER A 1 103 ? 0.275 4.484 7.036 1.00 95.75 103 SER A N 1
ATOM 819 C CA . SER A 1 103 ? -0.063 3.085 7.305 1.00 95.75 103 SER A CA 1
ATOM 820 C C . SER A 1 103 ? -1.543 2.821 7.578 1.00 95.75 103 SER A C 1
ATOM 822 O O . SER A 1 103 ? -2.013 1.744 7.244 1.00 95.75 103 SER A O 1
ATOM 824 N N . SER A 1 104 ? -2.297 3.780 8.131 1.00 94.69 104 SER A N 1
ATOM 825 C CA . SER A 1 104 ? -3.755 3.654 8.300 1.00 94.69 104 SER A CA 1
ATOM 826 C C . SER A 1 104 ? -4.477 3.401 6.985 1.00 94.69 104 SER A C 1
ATOM 828 O O . SER A 1 104 ? -5.366 2.572 6.948 1.00 94.69 104 SER A O 1
ATOM 830 N N . TYR A 1 105 ? -4.076 4.078 5.912 1.00 96.25 105 TYR A N 1
ATOM 831 C CA . TYR A 1 105 ? -4.722 3.950 4.608 1.00 96.25 105 TYR A CA 1
ATOM 832 C C . TYR A 1 105 ? -4.216 2.715 3.864 1.00 96.25 105 TYR A C 1
ATOM 834 O O . TYR A 1 105 ? -5.013 1.952 3.330 1.00 96.25 105 TYR A O 1
ATOM 842 N N . LEU A 1 106 ? -2.898 2.477 3.898 1.00 97.19 106 LEU A N 1
ATOM 843 C CA . LEU A 1 106 ? -2.300 1.286 3.287 1.00 97.19 106 LEU A CA 1
ATOM 844 C C . LEU A 1 106 ? -2.821 -0.006 3.911 1.00 97.19 106 LEU A C 1
ATOM 846 O O . LEU A 1 106 ? -2.988 -0.985 3.203 1.00 97.19 106 LEU A O 1
ATOM 850 N N . PHE A 1 107 ? -3.113 -0.008 5.212 1.00 96.38 107 PHE A N 1
ATOM 851 C CA . PHE A 1 107 ? -3.689 -1.165 5.885 1.00 96.38 107 PHE A CA 1
ATOM 852 C C . PHE A 1 107 ? -5.035 -1.572 5.278 1.00 96.38 107 PHE A C 1
ATOM 854 O O . PHE A 1 107 ? -5.214 -2.728 4.907 1.00 96.38 107 PHE A O 1
ATOM 861 N N . ASP A 1 108 ? -5.965 -0.626 5.134 1.00 94.75 108 ASP A N 1
ATOM 862 C CA . ASP A 1 108 ? -7.296 -0.918 4.597 1.00 94.75 108 ASP A CA 1
ATOM 863 C C . ASP A 1 108 ? -7.256 -1.225 3.087 1.00 94.75 108 ASP A C 1
ATOM 865 O O . ASP A 1 108 ? -7.982 -2.103 2.620 1.00 94.75 108 ASP A O 1
ATOM 869 N N . ILE A 1 109 ? -6.349 -0.588 2.334 1.00 95.19 109 ILE A N 1
ATOM 870 C CA . ILE A 1 109 ? -6.090 -0.934 0.926 1.00 95.19 109 ILE A CA 1
ATOM 871 C C . ILE A 1 109 ? -5.541 -2.364 0.815 1.00 95.19 109 ILE A C 1
ATOM 873 O O . ILE A 1 109 ? -6.065 -3.164 0.047 1.00 95.19 109 ILE A O 1
ATOM 877 N N . PHE A 1 110 ? -4.526 -2.724 1.604 1.00 95.50 110 PHE A N 1
ATOM 878 C CA . PHE A 1 110 ? -3.913 -4.056 1.575 1.00 95.50 110 PHE A CA 1
ATOM 879 C C . PHE A 1 110 ? -4.860 -5.156 2.037 1.00 95.50 110 PHE A C 1
ATOM 881 O O . PHE A 1 110 ? -4.801 -6.260 1.505 1.00 95.50 110 PHE A O 1
ATOM 888 N N . LYS A 1 111 ? -5.770 -4.862 2.969 1.00 92.50 111 LYS A N 1
ATOM 889 C CA . LYS A 1 111 ? -6.882 -5.764 3.283 1.00 92.50 111 LYS A CA 1
ATOM 890 C C . LYS A 1 111 ? -7.785 -5.995 2.075 1.00 92.50 111 LYS A C 1
ATOM 892 O O . LYS A 1 111 ? -8.156 -7.129 1.794 1.00 92.50 111 LYS A O 1
ATOM 897 N N . ARG A 1 112 ? -8.140 -4.926 1.355 1.00 89.75 112 ARG A N 1
ATOM 898 C CA . ARG A 1 112 ? -9.035 -4.994 0.190 1.00 89.75 112 ARG A CA 1
ATOM 899 C C . ARG A 1 112 ? -8.465 -5.852 -0.939 1.00 89.75 112 ARG A C 1
ATOM 901 O O . ARG A 1 112 ? -9.239 -6.560 -1.571 1.00 89.75 112 ARG A O 1
ATOM 908 N N . ILE A 1 113 ? -7.152 -5.799 -1.159 1.00 90.06 113 ILE A N 1
ATOM 909 C CA . ILE A 1 113 ? -6.445 -6.574 -2.197 1.00 90.06 113 ILE A CA 1
ATOM 910 C C . ILE A 1 113 ? -5.825 -7.881 -1.671 1.00 90.06 113 ILE A C 1
ATOM 912 O O . ILE A 1 113 ? -5.026 -8.505 -2.357 1.00 90.06 113 ILE A O 1
ATOM 916 N N . GLY A 1 114 ? -6.162 -8.288 -0.441 1.00 90.50 114 GLY A N 1
ATOM 917 C CA . GLY A 1 114 ? -5.795 -9.586 0.137 1.00 90.50 114 GLY A CA 1
ATOM 918 C C . GLY A 1 114 ? -4.406 -9.707 0.758 1.00 90.50 114 GLY A C 1
ATOM 919 O O . GLY A 1 114 ? -4.166 -10.665 1.482 1.00 90.50 114 GLY A O 1
ATOM 920 N N . ILE A 1 115 ? -3.506 -8.740 0.562 1.00 92.94 115 ILE A N 1
ATOM 921 C CA . ILE A 1 115 ? -2.165 -8.740 1.182 1.00 92.94 115 ILE A CA 1
ATOM 92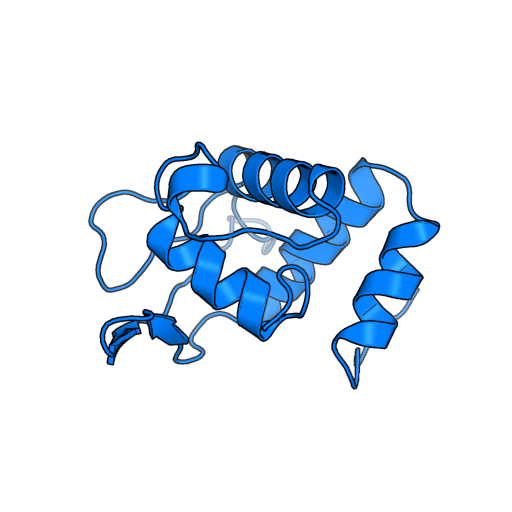2 C C . ILE A 1 115 ? -2.236 -8.864 2.712 1.00 92.94 115 ILE A C 1
ATOM 924 O O . ILE A 1 115 ? -1.386 -9.512 3.322 1.00 92.94 115 ILE A O 1
ATOM 928 N N . ILE A 1 116 ? -3.235 -8.241 3.342 1.00 94.44 116 ILE A N 1
ATOM 929 C CA . ILE A 1 116 ? -3.519 -8.409 4.771 1.00 94.44 116 ILE A CA 1
ATOM 930 C C . ILE A 1 116 ? -4.763 -9.279 4.924 1.00 94.44 116 ILE A C 1
ATOM 932 O O . ILE A 1 116 ? -5.815 -8.972 4.360 1.00 94.44 116 ILE A O 1
ATOM 936 N N . LYS A 1 117 ? -4.650 -10.330 5.739 1.00 90.12 117 LYS A N 1
ATOM 937 C CA . LYS A 1 117 ? -5.757 -11.244 6.042 1.00 90.12 117 LYS A CA 1
ATOM 938 C C . LYS A 1 117 ? -6.844 -10.503 6.831 1.00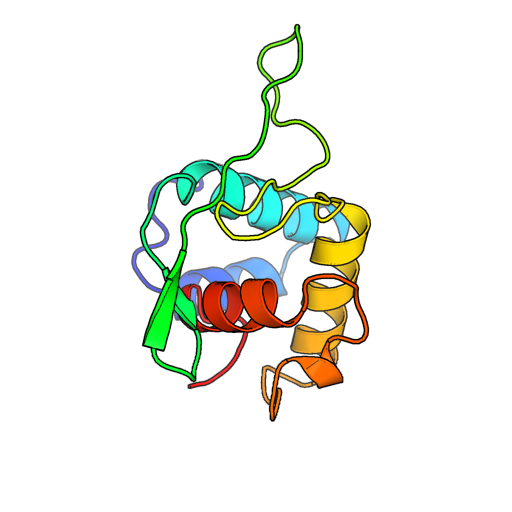 90.12 117 LYS A C 1
ATOM 940 O O . LYS A 1 117 ? -6.535 -9.676 7.694 1.00 90.12 117 LYS A O 1
ATOM 945 N N . SER A 1 118 ? -8.107 -10.757 6.485 1.00 71.50 118 SER A N 1
ATOM 946 C CA . SER A 1 118 ? -9.270 -10.162 7.163 1.00 71.50 118 SER A CA 1
ATOM 947 C C . SER A 1 118 ? -9.679 -10.935 8.403 1.00 71.50 118 SER A C 1
ATOM 949 O O . SER A 1 118 ? -9.538 -12.175 8.392 1.00 71.50 118 SER A O 1
#

Secondary structure (DSSP, 8-state):
-------SHHHHHHHHHSS-HHHHHHHHHHHHHHTTT--EE-TTS-EE-EEEEEPTTS-EEEEEEETT-SS-EEHHHHHHHHHHHHHTTT---SGGGG-STTHHHHHHHHHHTTSS--

Sequence (118 aa):
MELRVIKNCDEFLDALANLSKEEAEDALWELLFELQDCEFQTAKGLKFSYTIKTNKDGMPGGEIFVSRKEKSITKSSVFRAFWIARELEGNVSGPKKLKVYGSSYLFDIFKRIGIIKS

Foldseek 3Di:
DPPPDPPALVVLVVVLVPDDLVRNLVVVVVVLQVCAPPWFAFPVGDIKGWHFDADPVRHTDQWIDIPVDDDTDGSVLLSLLLVQLVVVVLADPAQVSSVGPPSRVSVRVCCVSVSHPD

pLDDT: mean 88.71, std 13.69, range [37.56, 98.44]

Radius of gyration: 13.58 Å; chains: 1; bounding box: 27×33×34 Å